Protein AF-A0A2R6CQ56-F1 (afdb_monomer)

Structure (mmCIF, N/CA/C/O backbone):
data_AF-A0A2R6CQ56-F1
#
_entry.id   AF-A0A2R6CQ56-F1
#
loop_
_atom_site.group_PDB
_atom_site.id
_atom_site.type_symbol
_atom_site.label_atom_id
_atom_site.label_alt_id
_atom_site.label_comp_id
_atom_site.label_asym_id
_atom_site.label_entity_id
_atom_site.label_seq_id
_atom_site.pdbx_PDB_ins_code
_atom_site.Cartn_x
_atom_site.Cartn_y
_atom_site.Cartn_z
_atom_site.occupancy
_atom_site.B_iso_or_equiv
_atom_site.auth_seq_id
_atom_site.auth_comp_id
_atom_site.auth_asym_id
_atom_site.auth_atom_id
_atom_site.pdbx_PDB_model_num
ATOM 1 N N . MET A 1 1 ? 20.881 14.060 -9.561 1.00 37.72 1 MET A N 1
ATOM 2 C CA . MET A 1 1 ? 21.534 12.749 -9.759 1.00 37.72 1 MET A CA 1
ATOM 3 C C . MET A 1 1 ? 20.415 11.775 -10.083 1.00 37.72 1 MET A C 1
ATOM 5 O O . MET A 1 1 ? 19.315 12.014 -9.621 1.00 37.72 1 MET A O 1
ATOM 9 N N . MET A 1 2 ? 20.611 10.777 -10.948 1.00 44.66 2 MET A N 1
ATOM 10 C CA . MET A 1 2 ? 19.613 9.704 -11.064 1.00 44.66 2 MET A CA 1
ATOM 11 C C . MET A 1 2 ? 19.838 8.792 -9.864 1.00 44.66 2 MET A C 1
ATOM 13 O O . MET A 1 2 ? 20.719 7.938 -9.912 1.00 44.66 2 MET A O 1
ATOM 17 N N . GLU A 1 3 ? 19.123 9.055 -8.774 1.00 54.72 3 GLU A N 1
ATOM 18 C CA . GLU A 1 3 ? 19.045 8.158 -7.626 1.00 54.72 3 GLU A CA 1
ATOM 19 C C . GLU A 1 3 ? 18.464 6.837 -8.131 1.00 54.72 3 GLU A C 1
ATOM 21 O O . GLU A 1 3 ? 17.299 6.727 -8.518 1.00 54.72 3 GLU A O 1
ATOM 26 N N . THR A 1 4 ? 19.333 5.842 -8.285 1.00 59.41 4 THR A N 1
ATOM 27 C CA . THR A 1 4 ? 18.928 4.477 -8.598 1.00 59.41 4 THR A CA 1
ATOM 28 C C . THR A 1 4 ? 18.091 3.980 -7.437 1.00 59.41 4 THR A C 1
ATOM 30 O O . THR A 1 4 ? 18.644 3.637 -6.397 1.00 59.41 4 THR A O 1
ATOM 33 N N . TYR A 1 5 ? 16.772 3.958 -7.626 1.00 62.28 5 TYR A N 1
ATOM 34 C CA . TYR A 1 5 ? 15.852 3.432 -6.630 1.00 62.28 5 TYR A CA 1
ATOM 35 C C . TYR A 1 5 ? 16.282 2.002 -6.262 1.00 62.28 5 TYR A C 1
ATOM 37 O O . TYR A 1 5 ? 16.397 1.157 -7.166 1.00 62.28 5 TYR A O 1
ATOM 45 N N . PRO A 1 6 ? 16.583 1.719 -4.984 1.00 71.81 6 PRO A N 1
ATOM 46 C CA . PRO A 1 6 ? 17.085 0.419 -4.580 1.00 71.81 6 PRO A CA 1
ATOM 47 C C . PRO A 1 6 ? 16.047 -0.643 -4.939 1.00 71.81 6 PRO A C 1
ATOM 49 O O . PRO A 1 6 ? 14.894 -0.607 -4.516 1.00 71.81 6 PRO A O 1
ATOM 52 N N . THR A 1 7 ? 16.455 -1.596 -5.777 1.00 73.31 7 THR A N 1
ATOM 53 C CA . THR A 1 7 ? 15.556 -2.643 -6.284 1.00 73.31 7 THR A CA 1
ATOM 54 C C . THR A 1 7 ? 14.985 -3.492 -5.145 1.00 73.31 7 THR A C 1
ATOM 56 O O . THR A 1 7 ? 13.885 -4.017 -5.268 1.00 73.31 7 THR A O 1
ATOM 59 N N . GLU A 1 8 ? 15.700 -3.580 -4.025 1.00 72.62 8 GLU A N 1
ATOM 60 C CA . GLU A 1 8 ? 15.252 -4.240 -2.798 1.00 72.62 8 GLU A CA 1
ATOM 61 C C . GLU A 1 8 ? 13.995 -3.566 -2.219 1.00 72.62 8 GLU A C 1
ATOM 63 O O . GLU A 1 8 ? 12.987 -4.253 -2.053 1.00 72.62 8 GLU A O 1
ATOM 68 N N . ARG A 1 9 ? 13.978 -2.226 -2.090 1.00 78.69 9 ARG A N 1
ATOM 69 C CA . ARG A 1 9 ? 12.805 -1.462 -1.615 1.00 78.69 9 ARG A CA 1
ATOM 70 C C . ARG A 1 9 ? 11.582 -1.661 -2.508 1.00 78.69 9 ARG A C 1
ATOM 72 O O . ARG A 1 9 ? 10.475 -1.826 -2.010 1.00 78.69 9 ARG A O 1
ATOM 79 N N . LEU A 1 10 ? 11.772 -1.734 -3.829 1.00 81.62 10 LEU A N 1
ATOM 80 C CA . LEU A 1 10 ? 10.675 -2.000 -4.769 1.00 81.62 10 LEU A CA 1
ATOM 81 C C . LEU A 1 10 ? 9.996 -3.350 -4.496 1.00 81.62 10 LEU A C 1
ATOM 83 O O . LEU A 1 10 ? 8.773 -3.461 -4.581 1.00 81.62 10 LEU A O 1
ATOM 87 N N . TYR A 1 11 ? 10.775 -4.396 -4.214 1.00 84.44 11 TYR A N 1
ATOM 88 C CA . TYR A 1 11 ? 10.205 -5.706 -3.907 1.00 84.44 11 TYR A CA 1
ATOM 89 C C . TYR A 1 11 ? 9.468 -5.705 -2.567 1.00 84.44 11 TYR A C 1
ATOM 91 O O . TYR A 1 11 ? 8.435 -6.368 -2.466 1.00 84.44 11 TYR A O 1
ATOM 99 N N . GLU A 1 12 ? 9.950 -4.944 -1.585 1.00 83.94 12 GLU A N 1
ATOM 100 C CA . GLU A 1 12 ? 9.284 -4.761 -0.292 1.00 83.94 12 GLU A CA 1
ATOM 101 C C . GLU A 1 12 ? 7.941 -4.036 -0.442 1.00 83.94 12 GLU A C 1
ATOM 103 O O . GLU A 1 12 ? 6.927 -4.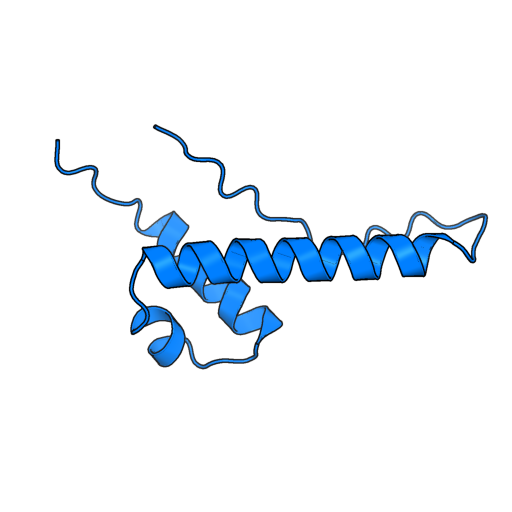565 0.011 1.00 83.94 12 GLU A O 1
ATOM 108 N N . GLU A 1 13 ? 7.895 -2.905 -1.162 1.00 83.75 13 GLU A N 1
ATOM 109 C CA . GLU A 1 13 ? 6.647 -2.185 -1.481 1.00 83.75 13 GLU A CA 1
ATOM 110 C C . GLU A 1 13 ? 5.632 -3.119 -2.158 1.00 83.75 13 GLU A C 1
ATOM 112 O O . GLU A 1 13 ? 4.460 -3.199 -1.786 1.00 83.75 13 GLU A O 1
ATOM 117 N N . VAL A 1 14 ? 6.094 -3.860 -3.170 1.00 86.88 14 VAL A N 1
ATOM 118 C CA . VAL A 1 14 ? 5.234 -4.747 -3.955 1.00 86.88 14 VAL A CA 1
ATOM 119 C C . VAL A 1 14 ? 4.706 -5.901 -3.108 1.00 86.88 14 VAL A C 1
ATOM 121 O O . VAL A 1 14 ? 3.532 -6.251 -3.233 1.00 86.88 14 VAL A O 1
ATOM 124 N N . ALA A 1 15 ? 5.545 -6.494 -2.258 1.00 86.25 15 ALA A N 1
ATOM 125 C CA . ALA A 1 15 ? 5.134 -7.559 -1.352 1.00 86.25 15 ALA A CA 1
ATOM 126 C C . ALA A 1 15 ? 4.133 -7.053 -0.305 1.00 86.25 15 ALA A C 1
ATOM 128 O O . ALA A 1 15 ? 3.146 -7.738 -0.042 1.00 86.25 15 ALA A O 1
ATOM 129 N N . PHE A 1 16 ? 4.347 -5.851 0.234 1.00 84.88 16 PHE A N 1
ATOM 130 C CA . PHE A 1 16 ? 3.471 -5.229 1.222 1.00 84.88 16 PHE A CA 1
ATOM 131 C C . PHE A 1 16 ? 2.070 -4.975 0.652 1.00 84.88 16 PHE A C 1
ATOM 133 O O . PHE A 1 16 ? 1.0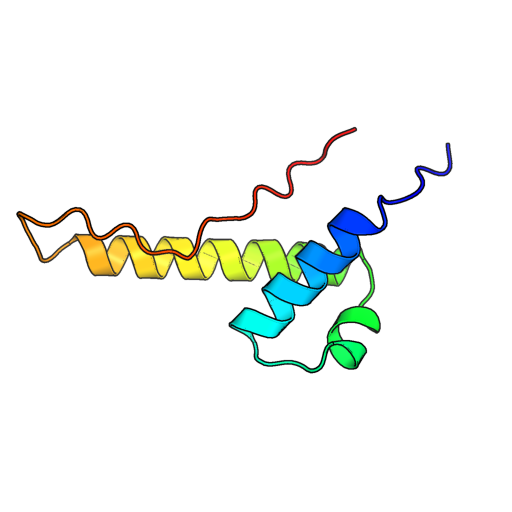76 -5.479 1.177 1.00 84.88 16 PHE A O 1
ATOM 140 N N . ILE A 1 17 ? 1.983 -4.305 -0.498 1.00 86.69 17 ILE A N 1
ATOM 141 C CA . ILE A 1 17 ? 0.700 -4.034 -1.166 1.00 86.69 17 ILE A CA 1
ATOM 142 C C . ILE A 1 17 ? 0.007 -5.344 -1.567 1.00 86.69 17 ILE A C 1
ATOM 144 O O . ILE A 1 17 ? -1.193 -5.509 -1.335 1.00 86.69 17 ILE A O 1
ATOM 148 N N . ALA A 1 18 ? 0.750 -6.296 -2.143 1.00 88.31 18 ALA A N 1
ATOM 149 C CA . ALA A 1 18 ? 0.193 -7.585 -2.548 1.00 88.31 18 ALA A CA 1
ATOM 150 C C . ALA A 1 18 ? -0.316 -8.405 -1.354 1.00 88.31 18 ALA A C 1
ATOM 152 O O . ALA A 1 18 ? -1.300 -9.123 -1.500 1.00 88.31 18 ALA A O 1
ATOM 153 N N . TYR A 1 19 ? 0.308 -8.293 -0.180 1.00 85.06 19 TYR A N 1
ATOM 154 C CA . TYR A 1 19 ? -0.142 -8.970 1.035 1.00 85.06 19 TYR A CA 1
ATOM 155 C C . TYR A 1 19 ? -1.458 -8.389 1.572 1.00 85.06 19 TYR A C 1
ATOM 157 O O . TYR A 1 19 ? -2.345 -9.148 1.956 1.00 85.06 19 TYR A O 1
ATOM 165 N N . HIS A 1 20 ? -1.619 -7.062 1.553 1.00 84.44 20 HIS A N 1
ATOM 166 C CA . HIS A 1 20 ? -2.802 -6.399 2.113 1.00 84.44 20 HIS A CA 1
ATOM 167 C C . HIS A 1 20 ? -4.005 -6.368 1.161 1.00 84.44 20 HIS A C 1
ATOM 169 O O . HIS A 1 20 ? -5.124 -6.670 1.573 1.00 84.44 20 HIS A O 1
ATOM 175 N N . PHE A 1 21 ? -3.799 -6.040 -0.115 1.00 83.94 21 PHE A N 1
ATOM 176 C CA . PHE A 1 21 ? -4.887 -5.955 -1.099 1.00 83.94 21 PHE A CA 1
ATOM 177 C C . PHE A 1 21 ? -5.096 -7.245 -1.894 1.00 83.94 21 PHE A C 1
ATOM 179 O O . PHE A 1 21 ? -6.033 -7.340 -2.691 1.00 83.94 21 PHE A O 1
ATOM 186 N N . ASN A 1 22 ? -4.225 -8.241 -1.697 1.00 84.25 22 ASN A N 1
ATOM 187 C CA . ASN A 1 22 ? -4.235 -9.503 -2.434 1.00 84.25 22 ASN A CA 1
ATOM 188 C C . ASN A 1 22 ? -4.148 -9.303 -3.966 1.00 84.25 22 ASN A C 1
ATOM 190 O O . ASN A 1 22 ? -4.602 -10.146 -4.746 1.00 84.25 22 ASN A O 1
ATOM 194 N N . TRP A 1 23 ? -3.578 -8.172 -4.400 1.00 88.12 23 TRP A N 1
ATOM 195 C CA . TRP A 1 23 ? -3.333 -7.851 -5.804 1.00 88.12 23 TRP A CA 1
ATOM 196 C C . TRP A 1 23 ? -2.201 -8.700 -6.367 1.00 88.12 23 TRP A C 1
ATOM 198 O O . TRP A 1 23 ? -1.267 -9.098 -5.664 1.00 88.12 23 TRP A O 1
ATOM 208 N N . SER A 1 24 ? -2.252 -8.961 -7.672 1.00 86.44 24 SER A N 1
ATOM 209 C CA . SER A 1 24 ? -1.163 -9.686 -8.319 1.00 86.44 24 SER A CA 1
ATOM 210 C C . SER A 1 24 ? 0.097 -8.822 -8.352 1.00 86.44 24 SER A C 1
ATOM 212 O O . SER A 1 24 ? 0.036 -7.639 -8.680 1.00 86.44 24 SER A O 1
ATOM 214 N N . ARG A 1 25 ? 1.276 -9.424 -8.132 1.00 85.12 25 ARG A N 1
ATOM 215 C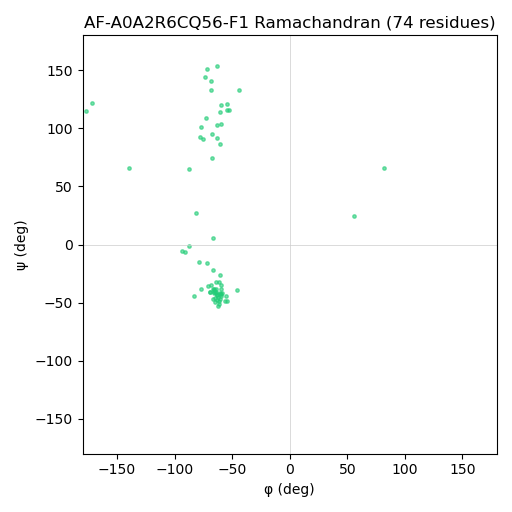 CA . ARG A 1 25 ? 2.587 -8.744 -8.249 1.00 85.12 25 ARG A CA 1
ATOM 216 C C . ARG A 1 25 ? 2.704 -7.888 -9.518 1.00 85.12 25 ARG A C 1
ATOM 218 O O . ARG A 1 25 ? 3.295 -6.817 -9.490 1.00 85.12 25 ARG A O 1
ATOM 225 N N . GLN A 1 26 ? 2.169 -8.383 -10.636 1.00 86.19 26 GLN A N 1
ATOM 226 C CA . GLN A 1 26 ? 2.193 -7.677 -11.920 1.00 86.19 26 GLN A CA 1
ATOM 227 C C . GLN A 1 26 ? 1.365 -6.391 -11.907 1.00 86.19 26 GLN A C 1
ATOM 229 O O . GLN A 1 26 ? 1.797 -5.404 -12.490 1.00 86.19 26 GLN A O 1
ATOM 234 N N . GLU A 1 27 ? 0.214 -6.390 -11.235 1.00 87.19 27 GLU A N 1
ATOM 235 C CA . GLU A 1 27 ? -0.639 -5.206 -11.123 1.00 87.19 27 GLU A CA 1
ATOM 236 C C . GLU A 1 27 ? 0.062 -4.131 -10.299 1.00 87.19 27 GLU A C 1
ATOM 238 O O . GLU A 1 27 ? 0.191 -3.003 -10.761 1.00 87.19 27 GLU A O 1
ATOM 243 N N . VAL A 1 28 ? 0.641 -4.503 -9.154 1.00 86.31 28 VAL A N 1
ATOM 244 C CA . VAL A 1 28 ? 1.382 -3.564 -8.297 1.00 86.31 28 VAL A CA 1
ATOM 245 C C . VAL A 1 28 ? 2.629 -3.014 -9.000 1.00 86.31 28 VAL A C 1
ATOM 247 O O . VAL A 1 28 ? 2.913 -1.820 -8.932 1.00 86.31 28 VAL A O 1
ATOM 250 N N . MET A 1 29 ? 3.363 -3.860 -9.732 1.00 85.69 29 MET A N 1
ATOM 251 C CA . MET A 1 29 ? 4.511 -3.423 -10.538 1.00 85.69 29 MET A CA 1
ATOM 252 C C . MET A 1 29 ? 4.119 -2.516 -11.711 1.00 85.69 29 MET A C 1
ATOM 254 O O . MET A 1 29 ? 4.968 -1.773 -12.200 1.00 85.69 29 MET A O 1
ATOM 258 N N . SER A 1 30 ? 2.865 -2.572 -12.165 1.00 88.12 30 SER A N 1
ATOM 259 C CA . SER A 1 30 ? 2.353 -1.685 -13.211 1.00 88.12 30 SER A CA 1
ATOM 260 C C . SER A 1 30 ? 2.002 -0.289 -12.688 1.00 88.12 30 SER A C 1
ATOM 262 O O . SER A 1 30 ? 1.831 0.620 -13.503 1.00 88.12 30 SER A O 1
ATOM 264 N N . LEU A 1 31 ? 1.886 -0.106 -11.367 1.00 85.56 31 LEU A N 1
ATOM 265 C CA . LEU A 1 31 ? 1.591 1.193 -10.764 1.00 85.56 31 LEU A CA 1
ATOM 266 C C . LEU A 1 31 ? 2.823 2.109 -10.840 1.00 85.56 31 LEU A C 1
ATOM 268 O O . LEU A 1 31 ? 3.959 1.641 -10.678 1.00 85.56 31 LEU A O 1
ATOM 272 N N . PRO A 1 32 ? 2.640 3.422 -11.052 1.00 86.75 32 PRO A N 1
ATOM 273 C CA . PRO A 1 32 ? 3.729 4.379 -10.947 1.00 86.75 32 PRO A CA 1
ATOM 274 C C . PRO A 1 32 ? 4.282 4.416 -9.517 1.00 86.75 32 PRO A C 1
ATOM 276 O O . PRO A 1 32 ? 3.586 4.133 -8.545 1.00 86.75 32 PRO A O 1
ATOM 279 N N . HIS A 1 33 ? 5.557 4.785 -9.385 1.00 82.62 33 HIS A N 1
ATOM 280 C CA . HIS A 1 33 ? 6.260 4.763 -8.100 1.00 82.62 33 HIS A CA 1
ATOM 281 C C . HIS A 1 33 ? 5.552 5.571 -7.001 1.00 82.62 33 HIS A C 1
ATOM 283 O O . HIS A 1 33 ? 5.357 5.062 -5.905 1.00 82.62 33 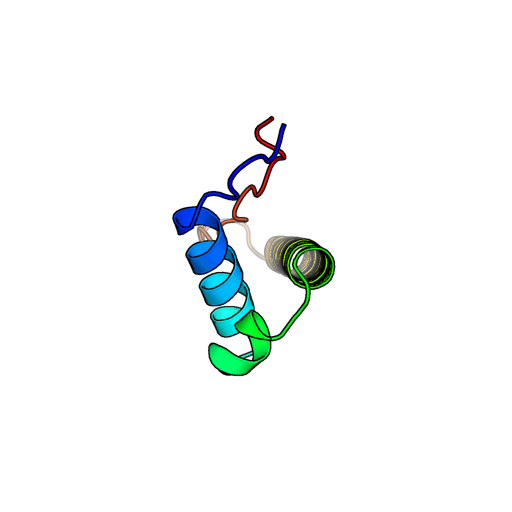HIS A O 1
ATOM 289 N N . GLN A 1 34 ? 5.084 6.776 -7.330 1.00 82.69 34 GLN A N 1
ATOM 290 C CA . GLN A 1 34 ? 4.340 7.642 -6.406 1.00 82.69 34 GLN A CA 1
ATOM 291 C C . GLN A 1 34 ? 3.033 7.006 -5.917 1.00 82.69 34 GLN A C 1
ATOM 293 O O . GLN A 1 34 ? 2.603 7.244 -4.796 1.00 82.69 34 GLN A O 1
ATOM 298 N N . GLU A 1 35 ? 2.389 6.196 -6.756 1.00 86.88 35 GLU A N 1
ATOM 299 C CA . GLU A 1 35 ? 1.134 5.543 -6.396 1.00 86.88 35 GLU A CA 1
ATOM 300 C C . GLU A 1 35 ? 1.378 4.352 -5.472 1.00 86.88 35 GLU A C 1
ATOM 302 O O . GLU A 1 35 ? 0.633 4.181 -4.513 1.00 86.88 35 GLU A O 1
ATOM 307 N N . ARG A 1 36 ? 2.456 3.580 -5.684 1.00 86.62 36 ARG A N 1
ATOM 308 C CA . ARG A 1 36 ? 2.860 2.534 -4.728 1.00 86.62 36 ARG A CA 1
ATOM 309 C C . ARG A 1 36 ? 3.179 3.108 -3.353 1.00 86.62 36 ARG A C 1
ATOM 311 O O . ARG A 1 36 ? 2.664 2.585 -2.372 1.00 86.62 36 ARG A O 1
ATOM 318 N N . GLN A 1 37 ? 3.954 4.192 -3.296 1.00 83.62 37 GLN A N 1
ATOM 319 C CA . GLN A 1 37 ? 4.258 4.871 -2.035 1.00 83.62 37 GLN A CA 1
ATOM 320 C C . GLN A 1 37 ? 2.977 5.289 -1.307 1.00 83.62 37 GLN A C 1
ATOM 322 O O . GLN A 1 37 ? 2.779 4.924 -0.151 1.00 83.62 37 GLN A O 1
ATOM 327 N N . ARG A 1 38 ? 2.049 5.937 -2.021 1.00 87.44 38 ARG A N 1
ATOM 328 C CA . ARG A 1 38 ? 0.760 6.337 -1.452 1.00 87.44 38 ARG A CA 1
ATOM 329 C C . ARG A 1 38 ? -0.037 5.147 -0.919 1.00 87.44 38 ARG A C 1
ATOM 331 O O . ARG A 1 38 ? -0.625 5.237 0.149 1.00 87.44 38 ARG A O 1
ATOM 338 N N . TRP A 1 39 ? -0.066 4.024 -1.637 1.00 86.88 39 TRP A N 1
ATOM 339 C CA . TRP A 1 39 ? -0.742 2.822 -1.143 1.00 86.88 39 TRP A CA 1
ATOM 340 C C . TRP A 1 39 ? -0.086 2.261 0.120 1.00 86.88 39 TRP A C 1
ATOM 342 O O . TRP A 1 39 ? -0.806 1.835 1.018 1.00 86.88 39 TRP A O 1
ATOM 352 N N . CYS A 1 40 ? 1.244 2.284 0.223 1.00 84.56 40 CYS A N 1
A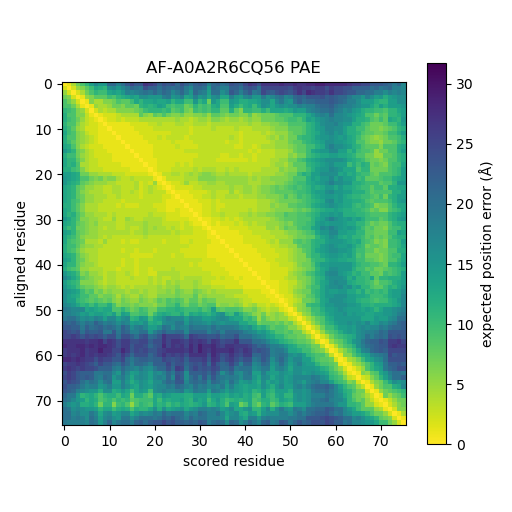TOM 353 C CA . CYS A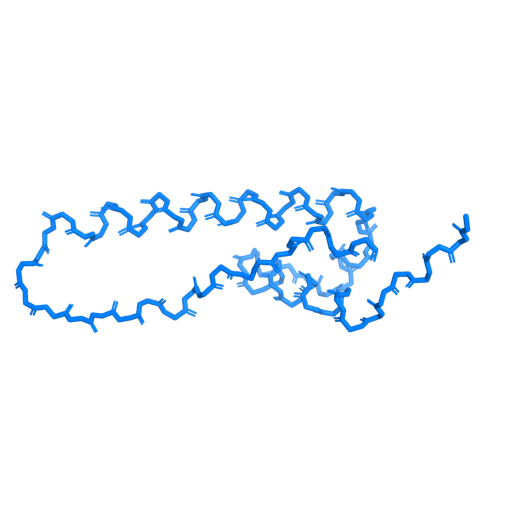 1 40 ? 1.941 1.899 1.451 1.00 84.56 40 CYS A CA 1
ATOM 354 C C . CYS A 1 40 ? 1.554 2.793 2.643 1.00 84.56 40 CYS A C 1
ATOM 356 O O . CYS A 1 40 ? 1.313 2.268 3.734 1.00 84.56 40 CYS A O 1
ATOM 358 N N . GLU A 1 41 ? 1.445 4.110 2.439 1.00 85.56 41 GLU A N 1
ATOM 359 C CA . GLU A 1 41 ? 0.990 5.058 3.470 1.00 85.56 41 GLU 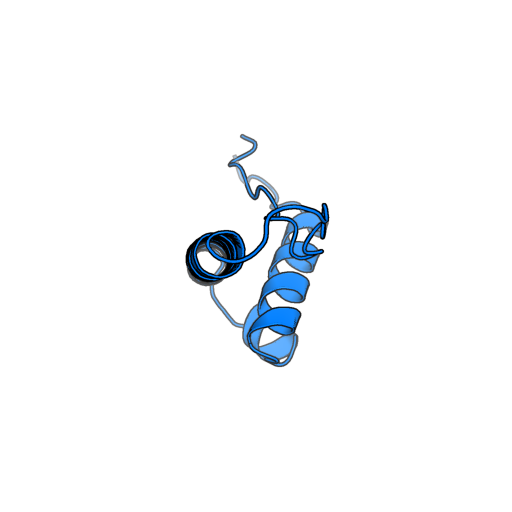A CA 1
ATOM 360 C C . GLU A 1 41 ? -0.457 4.775 3.902 1.00 85.56 41 GLU A C 1
ATOM 362 O O . GLU A 1 41 ? -0.731 4.649 5.094 1.00 85.56 41 GLU A O 1
ATOM 367 N N . GLU A 1 42 ? -1.375 4.592 2.948 1.00 88.50 42 GLU A N 1
ATOM 368 C CA . GLU A 1 42 ? -2.791 4.325 3.245 1.00 88.50 42 GLU A CA 1
ATOM 369 C C . GLU A 1 42 ? -2.981 2.993 3.985 1.00 88.50 42 GLU A C 1
ATOM 371 O O . GLU A 1 42 ? -3.747 2.918 4.945 1.00 88.50 42 GLU A O 1
ATOM 376 N N . ILE A 1 43 ? -2.263 1.937 3.580 1.00 85.75 43 ILE A N 1
ATOM 377 C CA . ILE A 1 43 ? -2.283 0.646 4.286 1.00 85.75 43 ILE A CA 1
ATOM 378 C C . ILE A 1 43 ? -1.792 0.821 5.726 1.00 85.75 43 ILE A C 1
ATOM 380 O O . ILE A 1 43 ? -2.380 0.243 6.641 1.00 85.75 43 ILE A O 1
ATOM 384 N N . SER A 1 44 ? -0.729 1.605 5.927 1.00 83.56 44 SER A N 1
ATOM 385 C CA . SER A 1 44 ? -0.167 1.850 7.257 1.00 83.56 44 SER A CA 1
ATOM 386 C C . SER A 1 44 ? -1.163 2.598 8.140 1.00 83.56 44 SER A C 1
ATOM 388 O O . SER A 1 44 ? -1.448 2.130 9.239 1.00 83.56 44 SER A O 1
ATOM 390 N N . ALA A 1 45 ? -1.794 3.654 7.618 1.00 83.94 45 ALA A N 1
ATOM 391 C CA . ALA A 1 45 ? -2.817 4.415 8.334 1.00 83.94 45 ALA A CA 1
ATOM 392 C C . ALA A 1 45 ? -4.027 3.550 8.736 1.00 83.94 45 ALA A C 1
ATOM 394 O O . ALA A 1 45 ? -4.475 3.600 9.882 1.00 83.94 45 ALA A O 1
ATOM 395 N N . ILE A 1 46 ? -4.527 2.709 7.820 1.00 84.06 46 ILE A N 1
ATOM 396 C CA . ILE A 1 46 ? -5.630 1.775 8.107 1.00 84.06 46 ILE A CA 1
ATOM 397 C C . ILE A 1 46 ? -5.213 0.764 9.182 1.00 84.06 46 ILE A C 1
ATOM 399 O O . ILE A 1 46 ? -5.980 0.473 10.100 1.00 84.06 46 ILE A O 1
ATOM 403 N N . ASN A 1 47 ? -3.999 0.217 9.087 1.00 77.50 47 ASN A N 1
ATOM 404 C CA . ASN A 1 47 ? -3.498 -0.757 10.052 1.00 77.50 47 ASN A CA 1
ATOM 405 C C . ASN A 1 47 ? -3.306 -0.134 11.445 1.00 77.50 47 ASN A C 1
ATOM 407 O O . ASN A 1 47 ? -3.639 -0.782 12.434 1.00 77.50 47 ASN A O 1
ATOM 411 N N . GLU A 1 48 ? -2.826 1.109 11.533 1.00 78.31 48 GLU A N 1
ATOM 412 C CA . GLU A 1 48 ? -2.715 1.860 12.789 1.00 78.31 48 GLU A CA 1
ATOM 413 C C . GLU A 1 48 ? -4.086 2.118 13.431 1.00 78.31 48 GLU A C 1
ATOM 415 O O . GLU A 1 48 ? -4.246 1.902 14.635 1.00 78.31 48 GLU A O 1
ATOM 420 N N . GLU A 1 49 ? -5.093 2.507 12.641 1.00 78.38 49 GLU A N 1
ATOM 421 C CA . GLU A 1 49 ? -6.469 2.693 13.121 1.00 78.38 49 GLU A CA 1
ATOM 422 C C . GLU A 1 49 ? -7.052 1.377 13.660 1.00 78.38 49 GLU A C 1
ATOM 424 O O . GLU A 1 49 ? -7.471 1.305 14.818 1.00 78.38 49 GLU A O 1
ATOM 429 N N . MET A 1 50 ? -6.973 0.293 12.883 1.00 74.25 50 MET A N 1
ATOM 430 C CA . MET A 1 50 ? -7.461 -1.026 13.305 1.00 74.25 50 MET A CA 1
ATOM 431 C C . MET A 1 50 ? -6.759 -1.541 14.572 1.00 74.25 50 MET A C 1
ATOM 433 O O . MET A 1 50 ? -7.368 -2.223 15.406 1.00 74.25 50 MET A O 1
ATOM 437 N N . ASN A 1 51 ? -5.469 -1.234 14.725 1.00 68.88 51 ASN A N 1
ATOM 438 C CA . ASN A 1 51 ? -4.693 -1.615 15.900 1.00 68.88 51 ASN A CA 1
ATOM 439 C C . ASN A 1 51 ? -5.105 -0.831 17.152 1.00 68.88 51 ASN A C 1
ATOM 441 O O . ASN A 1 51 ? -5.108 -1.391 18.250 1.00 68.88 51 ASN A O 1
ATOM 445 N N . THR A 1 52 ? -5.467 0.445 16.988 1.00 64.25 52 THR A N 1
ATOM 446 C CA . THR A 1 52 ? -5.927 1.310 18.083 1.00 64.25 52 THR A CA 1
ATOM 447 C C . THR A 1 52 ? -7.295 0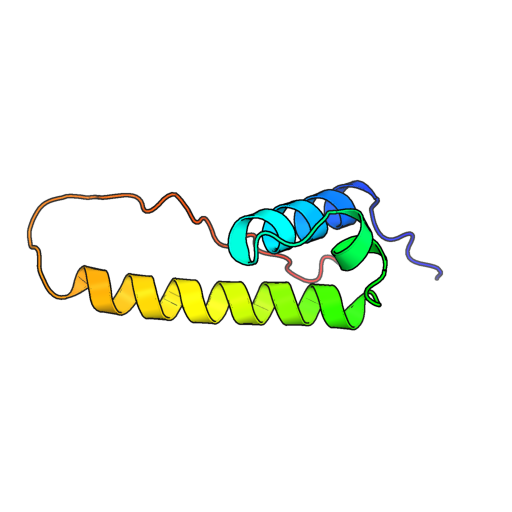.871 18.600 1.00 64.25 52 THR A C 1
ATOM 449 O O . THR A 1 52 ? -7.504 0.791 19.812 1.00 64.25 52 THR A O 1
ATOM 452 N N . GLU A 1 53 ? -8.209 0.491 17.702 1.00 58.91 53 GLU A N 1
ATOM 453 C CA . GLU A 1 53 ? -9.538 -0.001 18.082 1.00 58.91 53 GLU A CA 1
ATOM 454 C C . GLU A 1 53 ? -9.449 -1.349 18.812 1.00 58.91 53 GLU A C 1
ATOM 456 O O . GLU A 1 53 ? -10.115 -1.556 19.827 1.00 58.91 53 GLU A O 1
ATOM 461 N N . SER A 1 54 ? -8.541 -2.227 18.375 1.00 56.88 54 SER A N 1
ATOM 462 C CA . SER A 1 54 ? -8.325 -3.547 18.987 1.00 56.88 54 SER A CA 1
ATOM 463 C C . SER A 1 54 ? -7.643 -3.502 20.366 1.00 56.88 54 SER A C 1
ATOM 465 O O . SER A 1 54 ? -7.680 -4.493 21.089 1.00 56.88 54 SER A O 1
ATOM 467 N N . GLN A 1 55 ? -7.017 -2.382 20.752 1.00 53.09 55 GLN A N 1
ATOM 468 C CA . GLN A 1 55 ? -6.316 -2.226 22.040 1.00 53.09 55 GLN A CA 1
ATOM 469 C C . GLN A 1 55 ? -7.195 -1.685 23.178 1.00 53.09 55 GLN A C 1
ATOM 471 O O . GLN A 1 55 ? -6.741 -1.626 24.321 1.00 53.09 55 GLN A O 1
ATOM 476 N N . THR A 1 56 ? -8.441 -1.283 22.904 1.00 50.88 56 THR A N 1
ATOM 477 C CA . THR A 1 56 ? -9.316 -0.687 23.934 1.00 50.88 56 THR A CA 1
ATOM 478 C C . THR A 1 56 ? -10.136 -1.689 24.751 1.00 50.88 56 THR A C 1
ATOM 480 O O . THR A 1 56 ? -10.795 -1.279 25.704 1.00 50.88 56 THR A O 1
ATOM 483 N N . ASP A 1 57 ? -10.026 -2.990 24.466 1.00 50.22 57 ASP A N 1
ATOM 484 C CA . ASP A 1 57 ? -10.717 -4.062 25.195 1.00 50.22 57 ASP A CA 1
ATOM 485 C C . ASP A 1 57 ? -9.776 -5.269 25.387 1.00 50.22 57 ASP A C 1
ATOM 487 O O . ASP A 1 57 ? -9.947 -6.292 24.747 1.00 50.22 57 ASP A O 1
ATOM 491 N N . ASP A 1 58 ? -8.697 -5.113 26.167 1.00 46.00 58 ASP A N 1
ATOM 492 C CA . ASP A 1 58 ? -8.149 -6.182 27.027 1.00 46.00 58 ASP A CA 1
ATOM 493 C C . ASP A 1 58 ? -6.958 -5.649 27.846 1.00 46.00 58 ASP A C 1
ATOM 495 O O . ASP A 1 58 ? -5.893 -5.295 27.334 1.00 46.00 58 ASP A O 1
ATOM 499 N N . SER A 1 59 ? -7.125 -5.611 29.168 1.00 51.44 59 SER A N 1
ATOM 500 C CA . SER A 1 59 ? -5.972 -5.706 30.059 1.00 51.44 59 SER A CA 1
ATOM 501 C C . SER A 1 59 ? -5.416 -7.124 29.931 1.00 51.44 59 SER A C 1
ATOM 503 O O . SER A 1 59 ? -6.175 -8.071 30.051 1.00 51.44 59 SER A O 1
ATOM 505 N N . GLU A 1 60 ? -4.096 -7.253 29.776 1.00 53.56 60 GLU A N 1
ATOM 506 C CA . GLU A 1 60 ? -3.346 -8.521 29.848 1.00 53.56 60 GLU A CA 1
ATOM 507 C C . GLU A 1 60 ? -3.310 -9.419 28.593 1.00 53.56 60 GLU A C 1
ATOM 509 O O . GLU A 1 60 ? -3.685 -10.581 28.646 1.00 53.56 60 GLU A O 1
ATOM 514 N N . SER A 1 61 ? -2.677 -8.974 27.506 1.00 44.50 61 SER A N 1
ATOM 515 C CA . SER A 1 61 ? -1.753 -9.834 26.738 1.00 44.50 61 SER A CA 1
ATOM 516 C C . SER A 1 61 ? -1.035 -9.000 25.685 1.00 44.50 61 SER A C 1
ATOM 518 O O . SER A 1 61 ? -1.671 -8.388 24.834 1.00 44.50 61 SER A O 1
ATOM 520 N N . GLY A 1 62 ? 0.299 -8.974 25.720 1.00 49.25 62 GLY A N 1
ATOM 521 C CA . GLY A 1 62 ? 1.127 -8.368 24.677 1.00 49.25 62 GLY A CA 1
ATOM 522 C C . GLY A 1 62 ? 1.031 -9.158 23.372 1.00 49.25 62 GLY A C 1
ATOM 523 O O . GLY A 1 62 ? 1.951 -9.892 23.016 1.00 49.25 62 GLY A O 1
ATOM 524 N N . GLY A 1 63 ? -0.094 -9.035 22.672 1.00 42.19 63 GLY A N 1
ATOM 525 C CA . GLY A 1 63 ? -0.273 -9.517 21.314 1.00 42.19 63 GLY A CA 1
ATOM 526 C C . GLY A 1 63 ? 0.443 -8.573 20.362 1.00 42.19 63 GLY A C 1
ATOM 527 O O . GLY A 1 63 ? -0.133 -7.592 19.911 1.00 42.19 63 GLY A O 1
ATOM 528 N N . MET A 1 64 ? 1.713 -8.852 20.078 1.00 43.56 64 MET A N 1
ATOM 529 C CA . MET A 1 64 ? 2.473 -8.174 19.032 1.00 43.56 64 MET A CA 1
ATOM 530 C C . MET A 1 64 ? 1.802 -8.488 17.689 1.00 43.56 64 MET A C 1
ATOM 532 O O . MET A 1 64 ? 2.056 -9.526 17.080 1.00 43.56 64 MET A O 1
ATOM 536 N N . THR A 1 65 ? 0.867 -7.644 17.259 1.00 44.81 65 THR A N 1
ATOM 537 C CA . THR A 1 65 ? 0.259 -7.749 15.934 1.00 44.81 65 THR A CA 1
ATOM 538 C C . THR A 1 65 ? 1.373 -7.605 14.904 1.00 44.81 65 THR A C 1
ATOM 540 O O . THR A 1 65 ? 2.023 -6.568 14.813 1.00 44.81 65 THR A O 1
ATOM 543 N N . LEU A 1 66 ? 1.617 -8.687 14.168 1.00 45.88 66 LEU A N 1
ATOM 544 C CA . LEU A 1 66 ? 2.741 -8.899 13.251 1.00 45.88 66 LEU A CA 1
ATOM 545 C C . LEU A 1 66 ? 2.731 -7.976 12.012 1.00 45.88 66 LEU A C 1
ATOM 547 O O . LEU A 1 66 ? 3.553 -8.140 11.118 1.00 45.88 66 LEU A O 1
ATOM 551 N N . THR A 1 67 ? 1.817 -7.012 11.913 1.00 51.38 67 THR A N 1
ATOM 552 C CA . THR A 1 67 ? 1.786 -6.030 10.823 1.00 51.38 67 THR A CA 1
ATOM 553 C C . THR A 1 67 ? 2.672 -4.846 11.184 1.00 51.38 67 THR A C 1
ATOM 555 O O . THR A 1 67 ? 2.223 -3.728 11.416 1.00 51.38 67 THR A O 1
ATOM 558 N N . GLN A 1 68 ? 3.965 -5.146 11.292 1.00 54.78 68 GLN A N 1
ATOM 559 C CA . GLN A 1 68 ? 5.030 -4.170 11.443 1.00 54.78 68 GLN A CA 1
ATOM 560 C C . GLN A 1 68 ? 4.898 -3.148 10.307 1.00 54.78 68 GLN A C 1
ATOM 562 O O . GLN A 1 68 ? 5.004 -3.517 9.137 1.00 54.78 68 GLN A O 1
ATOM 567 N N . ALA A 1 69 ? 4.624 -1.887 10.652 1.00 55.88 69 ALA A N 1
ATOM 568 C CA . ALA A 1 69 ? 4.712 -0.783 9.709 1.00 55.88 69 ALA A CA 1
ATOM 569 C C . ALA A 1 69 ? 6.122 -0.815 9.114 1.00 55.88 69 ALA A C 1
ATOM 571 O O . ALA A 1 69 ? 7.116 -0.725 9.843 1.00 55.88 69 ALA A O 1
ATOM 572 N N . ILE A 1 70 ? 6.217 -1.050 7.808 1.00 61.47 70 ILE A N 1
ATOM 573 C CA . ILE A 1 70 ? 7.486 -0.885 7.118 1.00 61.47 70 ILE A CA 1
ATOM 574 C C . ILE A 1 70 ? 7.689 0.625 7.044 1.00 61.47 70 ILE A C 1
ATOM 576 O O . ILE A 1 70 ? 6.957 1.318 6.343 1.00 61.47 70 ILE A O 1
ATOM 580 N N . ASP A 1 71 ? 8.641 1.134 7.826 1.00 60.38 71 ASP A N 1
ATOM 581 C CA . ASP A 1 71 ? 9.081 2.521 7.741 1.00 60.38 71 ASP A CA 1
ATOM 582 C C . ASP A 1 71 ? 9.785 2.694 6.387 1.00 60.38 71 ASP A C 1
ATOM 584 O O . ASP A 1 71 ? 10.949 2.326 6.187 1.00 60.38 71 ASP A O 1
ATOM 588 N N . PHE A 1 72 ? 9.019 3.168 5.406 1.00 62.62 72 PHE A N 1
ATOM 589 C CA . PHE A 1 72 ? 9.509 3.553 4.084 1.00 62.62 72 PHE A CA 1
ATOM 590 C C . PHE A 1 72 ? 10.109 4.965 4.113 1.00 62.62 72 PHE A C 1
ATOM 592 O O . PHE A 1 72 ? 10.074 5.644 3.090 1.00 62.62 72 PHE A O 1
ATOM 599 N N . GLY A 1 73 ? 10.623 5.407 5.274 1.00 51.72 73 GLY A N 1
ATOM 600 C CA . GLY A 1 73 ? 11.240 6.712 5.457 1.00 51.72 73 GLY A CA 1
ATOM 601 C C . GLY A 1 73 ? 12.166 7.041 4.292 1.00 51.72 73 GLY A C 1
ATOM 602 O O . GLY A 1 73 ? 12.930 6.185 3.843 1.00 51.72 73 GLY A O 1
ATOM 603 N N . ASP A 1 74 ? 12.019 8.264 3.783 1.00 49.22 74 ASP A N 1
ATOM 604 C CA . ASP A 1 74 ? 12.782 8.826 2.670 1.00 49.22 74 ASP A CA 1
ATOM 605 C C . ASP A 1 74 ? 14.270 8.835 3.076 1.00 49.22 74 ASP A C 1
ATOM 607 O O . ASP A 1 74 ? 14.764 9.768 3.712 1.00 49.22 74 ASP A O 1
ATOM 611 N N . GLU A 1 75 ? 14.971 7.725 2.839 1.00 55.00 75 GLU A N 1
ATOM 612 C CA . GLU A 1 75 ? 16.424 7.675 2.951 1.00 55.00 75 GLU A CA 1
ATOM 613 C C . GLU A 1 75 ? 16.992 8.339 1.693 1.00 55.00 75 GLU A C 1
ATOM 615 O O . GLU A 1 75 ? 16.990 7.747 0.613 1.00 55.00 75 GLU A O 1
ATOM 620 N N . GLU A 1 76 ? 17.396 9.598 1.887 1.00 40.06 76 GLU A N 1
ATOM 621 C CA . GLU A 1 76 ? 18.104 10.496 0.958 1.00 40.06 76 GLU A CA 1
ATOM 622 C C . GLU A 1 76 ? 19.294 9.836 0.228 1.00 40.06 76 GLU A C 1
ATOM 624 O O . GLU A 1 76 ? 20.085 9.106 0.879 1.00 40.06 76 GLU A O 1
#

Secondary structure (DSSP, 8-state):
------HHHHHHHHHHHHHHH---HHHHHHS-HHHHHHHHHHHHHHHHHHHHHHTSS-SS-----S----------

Solvent-accessible surface area (backbone atoms only — not comparable to full-atom values): 4943 Å² total; per-residue (Å²): 129,88,77,75,76,58,68,67,58,54,54,51,53,38,50,52,51,26,68,74,71,66,47,55,66,67,59,55,68,68,46,57,71,72,55,51,53,50,50,55,51,53,53,43,54,51,52,54,51,57,51,56,64,64,60,77,77,65,88,89,71,94,73,77,70,84,77,70,74,78,82,75,69,89,80,127

Radius of gyration: 15.01 Å; Cα contacts (8 Å, |Δi|>4): 28; chains: 1; bounding box: 32×23×43 Å

pLDDT: mean 70.96, std 16.43, range [37.72, 88.5]

Nearest PDB structures (foldseek):
  3lyk-assembly1_A  TM=4.644E-01  e=6.997E+00  Haemophilus influenzae

Mean predicted aligned error: 10.6 Å

Sequence (76 aa):
MMETYPTERLYEEVAFIAYHFNWSRQEVMSLPHQERQRWCEEISAINEEMNTESQTDDSESGGMTLTQAIDFGDEE

Fo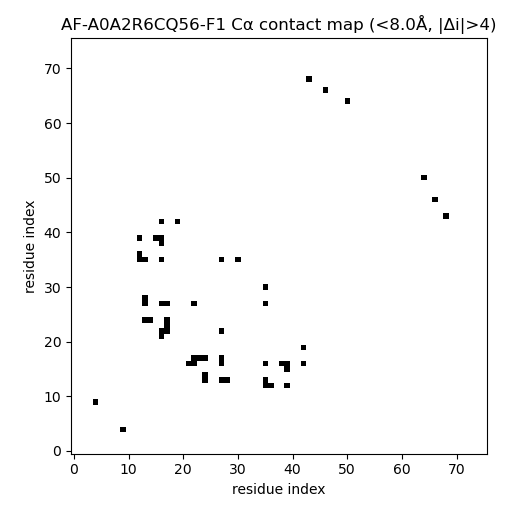ldseek 3Di:
DPPPDPVVVVVVLLVLLCVPVVDDSVVLVPDDPVVSVVSLVVVLVVVVVVVVVVPPPDDDDPPPPPPPSPCPDPPD